Protein AF-A0A0F0GFX6-F1 (afdb_monomer_lite)

Sequence (90 aa):
RVRMSPAGSRDTVSLVLADESGQPVASVESLAIREVSEEQVRAARAGFVDSLFRVECTALPVPAASAGRWAVLGSDPIGTGAETFTGLAE

Radius of gyration: 28.3 Å; chains: 1; bounding box: 54×32×65 Å

Secondary structure (DSSP, 8-state):
-EEEEE-SSTTEEEEEEE-TTS-EEEEEEEEE-----HHHHHHHHTT---S------PPPP-PPPPP---EEES--TT---SEEETT---

Foldseek 3Di:
DKDWDAQPDPQWIKIFDADPVRHTDDIDNIDGDDDDDPVRVVVVCVPPDPPDDDDDDDDDDDDDDDDDADEDEADDPPPPVGHYHPPPPD

pLDDT: mean 86.93, std 10.74, range [52.16, 98.38]

Structure (mmCIF, N/CA/C/O backbone):
data_AF-A0A0F0GFX6-F1
#
_entry.id   AF-A0A0F0GFX6-F1
#
loop_
_atom_site.group_PDB
_atom_site.id
_atom_site.type_symbol
_atom_site.label_atom_id
_atom_site.label_alt_id
_atom_site.label_comp_id
_atom_site.label_asym_id
_atom_site.label_entity_id
_atom_site.label_seq_id
_atom_site.pdbx_PDB_ins_code
_atom_site.Cartn_x
_atom_site.Cartn_y
_atom_site.Cartn_z
_atom_site.occupancy
_atom_site.B_iso_or_equiv
_atom_site.auth_seq_id
_atom_site.auth_comp_id
_atom_site.auth_asym_id
_atom_site.auth_atom_id
_atom_site.pdbx_PDB_model_num
ATOM 1 N N . ARG A 1 1 ? -15.443 -2.558 -2.427 1.00 93.69 1 ARG A N 1
ATOM 2 C CA . ARG A 1 1 ? -16.115 -1.283 -2.038 1.00 93.69 1 ARG A CA 1
ATOM 3 C C . ARG A 1 1 ? -15.981 -1.082 -0.528 1.00 93.69 1 ARG A C 1
ATOM 5 O O . ARG A 1 1 ? -15.899 -2.080 0.175 1.00 93.69 1 ARG A O 1
ATOM 12 N N . VAL A 1 2 ? -15.957 0.157 -0.022 1.00 96.81 2 VAL A N 1
ATOM 13 C CA . VAL A 1 2 ? -15.854 0.439 1.427 1.00 96.81 2 VAL A CA 1
ATOM 14 C C . VAL A 1 2 ? -16.934 1.431 1.842 1.00 96.81 2 VAL A C 1
ATOM 16 O O . VAL A 1 2 ? -17.128 2.444 1.168 1.00 96.81 2 VAL A O 1
ATOM 19 N N . ARG A 1 3 ? -17.629 1.142 2.946 1.00 96.69 3 ARG A N 1
ATOM 20 C CA . ARG A 1 3 ?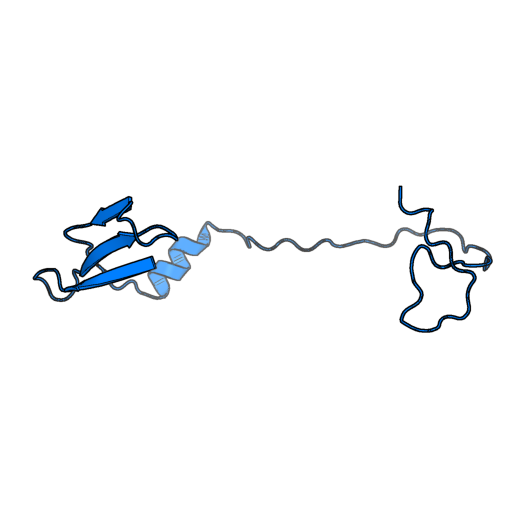 -18.524 2.088 3.625 1.00 96.69 3 ARG A CA 1
ATOM 21 C C . ARG A 1 3 ? -17.895 2.512 4.946 1.00 96.69 3 ARG A C 1
ATOM 23 O O . ARG A 1 3 ? -17.400 1.664 5.683 1.00 96.69 3 ARG A O 1
ATOM 30 N N . MET A 1 4 ? -17.957 3.810 5.226 1.00 96.81 4 MET A N 1
ATOM 31 C CA . MET A 1 4 ? -17.445 4.415 6.453 1.00 96.81 4 MET A CA 1
ATOM 32 C C . MET A 1 4 ? -18.572 5.103 7.224 1.00 96.81 4 MET A C 1
ATOM 34 O O . MET A 1 4 ? -19.448 5.723 6.616 1.00 96.81 4 MET A O 1
ATOM 38 N N . SER A 1 5 ? -18.526 5.022 8.551 1.00 96.50 5 SER A N 1
ATOM 39 C CA . SER A 1 5 ? -19.422 5.752 9.458 1.00 96.50 5 SER A CA 1
ATOM 40 C C . SER A 1 5 ? -18.681 6.187 10.727 1.00 96.50 5 SER A C 1
ATOM 42 O O . SER A 1 5 ? -17.723 5.521 11.111 1.00 96.50 5 SER A O 1
ATOM 44 N N . PRO A 1 6 ? -19.095 7.270 11.406 1.00 95.88 6 PRO A N 1
ATOM 45 C CA . PRO A 1 6 ? -18.514 7.655 12.697 1.00 95.88 6 PRO A CA 1
ATOM 46 C C . PRO A 1 6 ? -18.609 6.523 13.737 1.00 95.88 6 PRO A C 1
ATOM 48 O O . PRO A 1 6 ? -19.619 5.819 13.769 1.00 95.88 6 PRO A O 1
ATOM 51 N N . ALA A 1 7 ? -17.588 6.352 14.588 1.00 94.56 7 ALA A N 1
ATOM 52 C CA . ALA A 1 7 ? -17.525 5.295 15.615 1.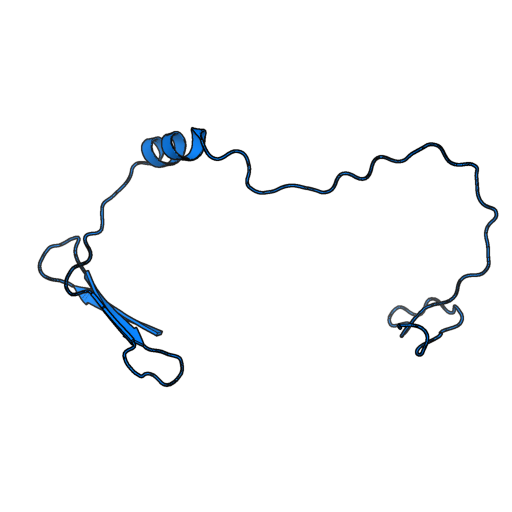00 94.56 7 ALA A CA 1
ATOM 53 C C . ALA A 1 7 ? -17.409 5.845 17.052 1.00 94.56 7 ALA A C 1
ATOM 55 O O . ALA A 1 7 ? -16.621 5.379 17.872 1.00 94.56 7 ALA A O 1
ATOM 56 N N . GLY A 1 8 ? -18.243 6.834 17.376 1.00 87.31 8 GLY A N 1
ATOM 57 C CA . GLY A 1 8 ? -18.420 7.345 18.739 1.00 87.31 8 GLY A CA 1
ATOM 58 C C . GLY A 1 8 ? -17.480 8.490 19.112 1.00 87.31 8 GLY A C 1
ATOM 59 O O . GLY A 1 8 ? -17.967 9.540 19.530 1.00 87.31 8 GLY A O 1
ATOM 60 N N . SER A 1 9 ? -16.162 8.340 18.946 1.00 87.19 9 SER A N 1
ATOM 61 C CA . SER A 1 9 ? -15.224 9.454 19.169 1.00 87.19 9 SER A CA 1
ATOM 62 C C . SER A 1 9 ? -14.979 10.251 17.884 1.00 87.19 9 SER A C 1
ATOM 64 O O . SER A 1 9 ? -15.201 9.759 16.779 1.00 87.19 9 SER A O 1
ATOM 66 N N . ARG A 1 10 ? -14.524 11.504 18.026 1.00 85.25 10 ARG A N 1
ATOM 67 C CA . ARG A 1 10 ? -14.335 12.430 16.894 1.00 85.25 10 ARG A CA 1
ATOM 68 C C . ARG A 1 10 ? -13.391 11.878 15.823 1.00 85.25 10 ARG A C 1
ATOM 70 O O . ARG A 1 10 ? -13.625 12.099 14.640 1.00 85.25 10 ARG A O 1
ATOM 77 N N . ASP A 1 11 ? -12.387 11.125 16.258 1.00 92.31 11 ASP A N 1
ATOM 78 C CA . ASP A 1 11 ? -11.306 10.645 15.401 1.00 92.31 11 ASP A CA 1
ATOM 79 C C . ASP A 1 11 ? -11.400 9.131 15.166 1.00 92.31 11 ASP A C 1
ATOM 81 O O . ASP A 1 11 ? -10.408 8.488 14.832 1.00 92.31 11 ASP A O 1
ATOM 85 N N . THR A 1 12 ? -12.579 8.530 15.364 1.00 95.94 12 THR A N 1
ATOM 86 C CA . THR A 1 12 ? -12.805 7.105 15.089 1.00 95.94 12 THR A CA 1
ATOM 87 C C . THR A 1 12 ? -13.893 6.875 14.054 1.00 95.94 12 THR A C 1
ATOM 89 O O . THR A 1 12 ? -14.932 7.541 14.021 1.00 95.94 12 THR A O 1
ATOM 92 N N . VAL A 1 13 ? -13.659 5.875 13.208 1.00 96.88 13 VAL A N 1
ATOM 93 C CA . VAL A 1 13 ? -14.595 5.443 12.168 1.00 96.88 13 VAL A CA 1
ATOM 94 C C . VAL A 1 13 ? -14.776 3.931 12.187 1.00 96.88 13 VAL A C 1
ATOM 96 O O . VAL A 1 13 ? -13.857 3.184 12.511 1.00 96.88 13 VAL A O 1
ATOM 99 N N . SER A 1 14 ? -15.966 3.483 11.811 1.00 97.25 14 SER A N 1
ATOM 100 C CA . SER A 1 14 ? -16.289 2.087 11.540 1.00 97.25 14 SER A CA 1
ATOM 101 C C . SER A 1 14 ? -16.212 1.840 10.038 1.00 97.25 14 SER A C 1
ATOM 103 O O . SER A 1 14 ? -16.558 2.716 9.236 1.00 97.25 14 SER A O 1
ATOM 105 N N . LEU A 1 15 ? -15.749 0.650 9.655 1.00 97.81 15 LEU A N 1
ATOM 106 C CA . LEU A 1 15 ? -15.575 0.246 8.263 1.00 97.81 15 LEU A CA 1
ATOM 107 C C . LEU A 1 15 ? -16.319 -1.054 7.980 1.00 97.81 15 LEU A C 1
ATOM 109 O O . LEU A 1 15 ? -16.225 -2.014 8.745 1.00 97.81 15 LEU A O 1
ATOM 113 N N . VAL A 1 16 ? -16.965 -1.114 6.820 1.00 98.12 16 VAL A N 1
ATOM 114 C CA . VAL A 1 16 ? -17.431 -2.367 6.216 1.00 98.12 16 VAL A CA 1
ATOM 115 C C . VAL A 1 16 ? -16.828 -2.476 4.822 1.00 98.12 16 VAL A C 1
ATOM 117 O O . VAL A 1 16 ? -17.023 -1.589 3.982 1.00 98.12 16 VAL A O 1
ATOM 120 N N . LEU A 1 17 ? -16.081 -3.553 4.588 1.00 98.19 17 LEU A N 1
ATOM 121 C CA . LEU A 1 17 ? -15.462 -3.871 3.308 1.00 98.19 17 LEU A CA 1
ATOM 122 C C . LEU A 1 17 ? -16.297 -4.926 2.598 1.00 98.19 17 LEU A C 1
ATOM 124 O O . LEU A 1 17 ? -16.656 -5.936 3.198 1.00 98.19 17 LEU A O 1
ATOM 128 N N . ALA A 1 18 ? -16.569 -4.697 1.319 1.00 98.38 18 ALA A N 1
ATOM 129 C CA . ALA A 1 18 ? -17.283 -5.629 0.462 1.00 98.38 18 ALA A CA 1
ATOM 130 C C . ALA A 1 18 ? -16.480 -5.949 -0.803 1.00 98.38 18 ALA A C 1
ATOM 132 O O . ALA A 1 18 ? -15.764 -5.074 -1.315 1.00 98.38 18 ALA A O 1
ATOM 133 N N . ASP A 1 19 ? -16.629 -7.171 -1.307 1.00 97.62 19 ASP A N 1
ATOM 134 C CA . ASP A 1 19 ? -16.050 -7.613 -2.577 1.00 97.62 19 ASP A CA 1
ATOM 135 C C . ASP A 1 19 ? -16.711 -6.934 -3.797 1.00 97.62 19 ASP A C 1
ATOM 137 O O . ASP A 1 19 ? -17.458 -5.953 -3.679 1.00 97.62 19 ASP A O 1
ATOM 141 N N . GLU A 1 20 ? -16.393 -7.420 -4.996 1.00 96.38 20 GLU A N 1
ATOM 142 C CA . GLU A 1 20 ? -16.929 -6.891 -6.255 1.00 96.38 20 GLU A CA 1
ATOM 143 C C . GLU A 1 20 ? -18.431 -7.156 -6.427 1.00 96.38 20 GLU A C 1
ATOM 145 O O . GLU A 1 20 ? -19.131 -6.336 -7.024 1.00 96.38 20 GLU A O 1
ATOM 150 N N . SER A 1 21 ? -18.936 -8.251 -5.850 1.00 96.62 21 SER A N 1
ATOM 151 C CA . SER A 1 21 ? -20.360 -8.605 -5.842 1.00 96.62 21 SER A CA 1
ATOM 152 C C . SER A 1 21 ? -21.165 -7.833 -4.787 1.00 96.62 21 SER A C 1
ATOM 154 O O . SER A 1 21 ? -22.395 -7.816 -4.830 1.00 96.62 21 SER A O 1
ATOM 156 N N . GLY A 1 22 ? -20.480 -7.153 -3.862 1.00 95.25 22 GLY A N 1
ATOM 157 C CA . GLY A 1 22 ? -21.081 -6.408 -2.758 1.00 95.25 22 GLY A CA 1
ATOM 158 C C . GLY A 1 22 ? -21.230 -7.215 -1.467 1.00 95.25 22 GLY A C 1
ATOM 159 O O . GLY A 1 22 ? -21.797 -6.690 -0.506 1.00 95.25 22 GLY A O 1
ATOM 160 N N . GLN A 1 23 ? -20.705 -8.443 -1.406 1.00 97.06 23 GLN A N 1
ATOM 161 C CA . GLN A 1 23 ? -20.734 -9.255 -0.191 1.00 97.06 23 GLN A CA 1
ATOM 162 C C . GLN A 1 23 ? -19.706 -8.741 0.826 1.00 97.06 23 GLN A C 1
ATOM 164 O O . GLN A 1 23 ? -18.555 -8.505 0.447 1.00 97.06 23 GLN A O 1
ATOM 169 N N . PRO A 1 24 ? -20.080 -8.544 2.107 1.00 96.50 24 PRO A N 1
ATOM 170 C CA . PRO A 1 24 ? -19.139 -8.136 3.141 1.00 96.50 24 PRO A CA 1
ATOM 171 C C . PRO A 1 24 ? -18.043 -9.183 3.340 1.00 96.50 24 PRO A C 1
ATOM 173 O O . PRO A 1 24 ? -18.327 -10.355 3.568 1.00 96.50 24 PRO A O 1
ATOM 176 N N . VAL A 1 25 ? -16.792 -8.740 3.300 1.00 98.00 25 VAL A N 1
ATOM 177 C CA . VAL A 1 25 ? -15.610 -9.595 3.479 1.00 98.00 25 VAL A CA 1
ATOM 178 C C . VAL A 1 25 ? -14.842 -9.279 4.758 1.00 98.00 25 VAL A C 1
ATOM 180 O O . VAL A 1 25 ? -14.120 -10.132 5.263 1.00 98.00 25 VAL A O 1
ATOM 183 N N . ALA A 1 26 ? -14.995 -8.069 5.302 1.00 97.88 26 ALA A N 1
ATOM 184 C CA . ALA A 1 26 ? -14.392 -7.679 6.571 1.00 97.88 26 ALA A CA 1
ATOM 185 C C . ALA A 1 26 ? -15.119 -6.481 7.192 1.00 97.88 26 ALA A C 1
ATOM 187 O O . ALA A 1 26 ? -15.718 -5.657 6.494 1.00 97.88 26 ALA A O 1
ATOM 188 N N . SER A 1 27 ? -15.016 -6.359 8.513 1.00 97.38 27 SER A N 1
ATOM 189 C CA . SER A 1 27 ? -15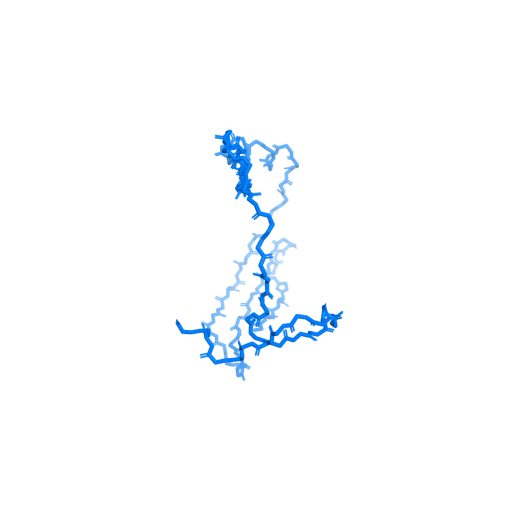.535 -5.225 9.274 1.00 97.38 27 SER A CA 1
ATOM 190 C C . SER A 1 27 ? -14.539 -4.767 10.330 1.00 97.38 27 SER A C 1
ATOM 192 O O . SER A 1 27 ? -13.879 -5.592 10.961 1.00 97.38 27 SER A O 1
ATOM 194 N N . VAL A 1 28 ? -14.485 -3.457 10.557 1.00 97.62 28 VAL A N 1
ATOM 195 C CA . VAL A 1 28 ? -13.735 -2.837 11.652 1.00 97.62 28 VAL A CA 1
ATOM 196 C C . VAL A 1 28 ? -14.707 -1.991 12.458 1.00 97.62 28 VAL A C 1
ATOM 198 O O . VAL A 1 28 ? -15.314 -1.066 11.921 1.00 97.62 28 VAL A O 1
ATOM 201 N N . GLU A 1 29 ? -14.863 -2.313 13.738 1.00 96.56 29 GLU A N 1
ATOM 202 C CA . GLU A 1 29 ? -15.794 -1.609 14.624 1.00 96.56 29 GLU A CA 1
ATOM 203 C C . GLU A 1 29 ? -15.295 -0.201 14.972 1.00 96.56 29 GLU A C 1
ATOM 205 O O . GLU A 1 29 ? -16.056 0.761 14.912 1.00 96.56 29 GLU A O 1
ATOM 210 N N . SER A 1 30 ? -14.002 -0.068 15.274 1.00 96.19 30 SER A N 1
ATOM 211 C CA . SER A 1 30 ? -13.382 1.214 15.592 1.00 96.19 30 SER A CA 1
ATOM 212 C C . SER A 1 30 ? -11.968 1.283 15.029 1.00 96.19 30 SER A C 1
ATOM 214 O O . SER A 1 30 ? -11.088 0.505 15.400 1.00 96.19 30 SER A O 1
ATOM 216 N N . LEU A 1 31 ? -11.761 2.223 14.113 1.00 95.75 31 LEU A N 1
ATOM 217 C CA . LEU A 1 31 ? -10.465 2.600 13.574 1.00 95.75 31 LEU A CA 1
ATOM 218 C C . LEU A 1 31 ? -10.141 4.014 14.051 1.00 95.75 31 LEU A C 1
ATOM 220 O O . LEU A 1 31 ? -10.785 4.968 13.618 1.00 95.75 31 LEU A O 1
ATOM 224 N N . ALA A 1 32 ? -9.143 4.141 14.924 1.00 94.88 32 ALA A N 1
ATOM 225 C CA . ALA A 1 32 ? -8.651 5.434 15.384 1.00 94.88 32 ALA A CA 1
ATOM 226 C C . ALA A 1 32 ? -7.730 6.073 14.337 1.00 94.88 32 ALA A C 1
ATOM 228 O O . ALA A 1 32 ? -6.723 5.488 13.933 1.00 94.88 32 ALA A O 1
ATOM 229 N N . ILE A 1 33 ? -8.067 7.293 13.932 1.00 90.94 33 ILE A N 1
ATOM 230 C CA . ILE A 1 33 ? -7.276 8.144 13.049 1.00 90.94 33 ILE A CA 1
ATOM 231 C C . ILE A 1 33 ? -6.488 9.111 13.929 1.00 90.94 33 ILE A C 1
ATOM 233 O O . ILE A 1 33 ? -7.014 9.678 14.882 1.00 90.94 33 ILE A O 1
ATOM 237 N N . ARG A 1 34 ? -5.201 9.285 13.633 1.00 90.31 34 ARG A N 1
ATOM 238 C CA . ARG A 1 34 ? -4.333 10.207 14.365 1.00 90.31 34 ARG A CA 1
ATOM 239 C C . ARG A 1 34 ? -3.634 11.130 13.392 1.00 90.31 34 ARG A C 1
ATOM 241 O O . ARG A 1 34 ? -3.092 10.668 12.391 1.00 90.31 34 ARG A O 1
ATOM 248 N N . GLU A 1 35 ? -3.622 12.416 13.718 1.00 87.38 35 GLU A N 1
ATOM 249 C CA . GLU A 1 35 ? -2.796 13.380 13.002 1.00 87.38 35 GLU A CA 1
ATOM 250 C C . GLU A 1 35 ? -1.314 13.065 13.221 1.00 87.38 35 GLU A C 1
ATOM 252 O O . GLU A 1 35 ? -0.889 12.666 14.310 1.00 87.38 35 GLU A O 1
ATOM 257 N N . VAL A 1 36 ? -0.536 13.237 12.157 1.00 88.50 36 VAL A N 1
ATOM 258 C CA . VAL A 1 36 ? 0.912 13.033 12.146 1.00 88.50 36 VAL A CA 1
ATOM 259 C C . VAL A 1 36 ? 1.532 14.284 11.540 1.00 88.50 36 VAL A C 1
ATOM 261 O O . VAL A 1 36 ? 1.050 14.770 10.515 1.00 88.50 36 VAL A O 1
ATOM 264 N N . SER A 1 37 ? 2.577 14.826 12.167 1.00 89.38 37 SER A N 1
ATOM 265 C CA . SER A 1 37 ? 3.243 16.022 11.649 1.00 89.38 37 SER A CA 1
ATOM 266 C C . SER A 1 37 ? 4.089 15.701 10.415 1.00 89.38 37 SER A C 1
ATOM 268 O O . SER A 1 37 ? 4.592 14.586 10.252 1.00 89.38 37 S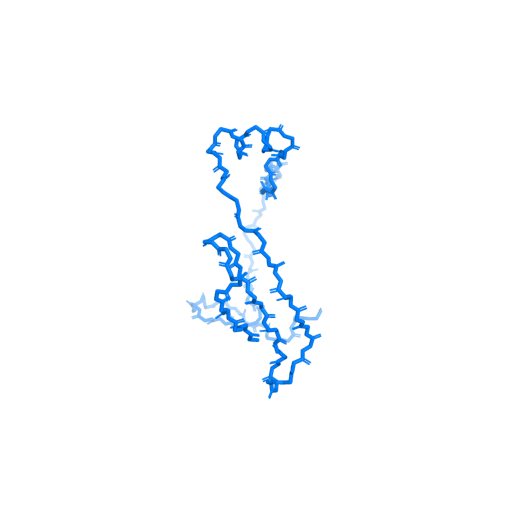ER A O 1
ATOM 270 N N . GLU A 1 38 ? 4.314 16.695 9.555 1.00 86.00 38 GLU A N 1
ATOM 271 C CA . GLU A 1 38 ? 5.214 16.538 8.404 1.00 86.00 38 GLU A CA 1
ATOM 272 C C . GLU A 1 38 ? 6.631 16.128 8.826 1.00 86.00 38 GLU A C 1
ATOM 274 O O . GLU A 1 38 ? 7.283 15.342 8.141 1.00 86.00 38 GLU A O 1
ATOM 279 N N . GLU A 1 39 ? 7.102 16.626 9.971 1.00 86.06 39 GLU A N 1
ATOM 280 C CA . GLU A 1 39 ? 8.409 16.282 10.529 1.00 86.06 39 GLU A CA 1
ATOM 281 C C . GLU A 1 39 ? 8.482 14.804 10.937 1.00 86.06 39 GLU A C 1
ATOM 283 O O . GLU A 1 39 ? 9.455 14.128 10.607 1.00 86.06 39 GLU A O 1
ATOM 288 N N . GLN A 1 40 ? 7.427 14.267 11.558 1.00 85.50 40 GLN A N 1
ATOM 289 C CA . GLN A 1 40 ? 7.323 12.841 11.890 1.00 85.50 40 GLN A CA 1
ATOM 290 C C . GLN A 1 40 ? 7.300 11.968 10.628 1.00 85.50 40 GLN A C 1
ATOM 292 O O . GLN A 1 40 ? 7.970 10.934 10.579 1.00 85.50 40 GLN A O 1
ATOM 297 N N . VAL A 1 41 ? 6.591 12.403 9.581 1.00 82.88 41 VAL A N 1
ATOM 298 C CA . VAL A 1 41 ? 6.575 11.714 8.280 1.00 82.88 41 VAL A CA 1
ATOM 299 C C . VAL A 1 41 ? 7.958 11.756 7.619 1.00 82.88 41 VAL A C 1
ATOM 301 O O . VAL A 1 41 ? 8.419 10.744 7.087 1.00 82.88 41 VAL A O 1
ATOM 304 N N . ARG A 1 42 ? 8.653 12.898 7.666 1.00 80.50 42 ARG A N 1
ATOM 305 C CA . ARG A 1 42 ? 10.000 13.060 7.097 1.00 80.50 42 ARG A CA 1
ATOM 306 C C . ARG A 1 42 ? 11.042 12.229 7.850 1.00 80.50 42 ARG A C 1
ATOM 308 O O . ARG A 1 42 ? 11.861 11.578 7.210 1.00 80.50 42 ARG A O 1
ATOM 315 N N . ALA A 1 43 ? 10.981 12.202 9.180 1.00 80.19 43 ALA A N 1
ATOM 316 C CA . ALA A 1 43 ? 11.864 11.391 10.014 1.00 80.19 43 ALA A CA 1
ATOM 317 C C . ALA A 1 43 ? 11.664 9.886 9.768 1.00 80.19 43 ALA A C 1
ATOM 319 O O . ALA A 1 43 ? 12.641 9.150 9.660 1.00 80.19 43 ALA A O 1
ATOM 320 N N . ALA A 1 44 ? 10.419 9.429 9.587 1.00 74.38 44 ALA A N 1
ATOM 321 C CA . ALA A 1 44 ? 10.132 8.038 9.226 1.00 74.38 44 ALA A CA 1
ATOM 322 C C . ALA A 1 44 ? 10.683 7.657 7.837 1.00 74.38 44 ALA A C 1
ATOM 324 O O . ALA A 1 44 ? 11.108 6.521 7.625 1.00 74.38 44 ALA A O 1
ATOM 325 N N . ARG A 1 45 ? 10.721 8.610 6.895 1.00 68.62 45 ARG A N 1
ATOM 326 C CA . ARG A 1 45 ? 11.317 8.417 5.562 1.00 68.62 45 ARG A CA 1
ATOM 327 C C . ARG A 1 45 ? 12.841 8.387 5.561 1.00 68.62 45 ARG A C 1
ATOM 329 O O . ARG A 1 45 ? 13.405 7.904 4.590 1.00 68.62 45 ARG A O 1
ATOM 336 N N . ALA A 1 46 ? 13.514 8.835 6.620 1.00 62.03 46 ALA A N 1
ATOM 337 C CA . ALA A 1 46 ? 14.978 8.848 6.670 1.00 62.03 46 ALA A CA 1
ATOM 338 C C . ALA A 1 46 ? 15.614 7.440 6.567 1.00 62.03 46 ALA A C 1
ATOM 340 O O . ALA A 1 46 ? 16.803 7.337 6.282 1.00 62.03 46 ALA A O 1
ATOM 341 N N . GLY A 1 47 ? 14.834 6.365 6.760 1.00 60.09 47 GLY A N 1
ATOM 342 C CA . GLY A 1 47 ? 15.247 4.975 6.514 1.00 60.09 47 GLY A CA 1
ATOM 343 C C . GLY A 1 47 ? 14.772 4.367 5.184 1.00 60.09 47 GLY A C 1
ATOM 344 O O . GLY A 1 47 ? 15.160 3.247 4.864 1.00 60.09 47 GLY A O 1
ATOM 345 N N . PHE A 1 48 ? 13.943 5.075 4.410 1.00 59.44 48 PHE A N 1
ATOM 346 C CA . PHE A 1 48 ? 13.474 4.654 3.087 1.00 59.44 48 PHE A CA 1
ATOM 347 C C . PHE A 1 48 ? 14.261 5.422 2.025 1.00 59.44 48 PHE A C 1
ATOM 349 O O . PHE A 1 48 ? 13.918 6.538 1.641 1.00 59.44 48 PHE A O 1
ATOM 356 N N . VAL A 1 49 ? 15.356 4.812 1.583 1.00 59.12 49 VAL A N 1
ATOM 357 C CA . VAL A 1 49 ? 16.103 5.247 0.401 1.00 59.12 49 VAL A CA 1
ATOM 358 C C . VAL A 1 49 ? 15.160 5.182 -0.805 1.00 59.12 49 VAL A C 1
ATOM 360 O O . VAL A 1 49 ? 14.366 4.246 -0.887 1.00 59.12 49 VAL A O 1
ATOM 363 N N . ASP A 1 50 ? 15.219 6.181 -1.689 1.00 61.34 50 ASP A N 1
ATOM 364 C CA . ASP A 1 50 ? 14.410 6.327 -2.906 1.00 61.34 50 ASP A CA 1
ATOM 365 C C . ASP A 1 50 ? 13.944 4.986 -3.507 1.00 61.34 50 ASP A C 1
ATOM 367 O O . ASP A 1 50 ? 14.707 4.275 -4.157 1.00 61.34 50 ASP A O 1
ATOM 371 N N . SER A 1 51 ? 12.661 4.645 -3.331 1.00 65.06 51 SER A N 1
ATOM 372 C CA . SER A 1 51 ? 12.077 3.406 -3.874 1.00 65.06 51 SER A CA 1
ATOM 373 C C . SER A 1 51 ? 11.957 3.403 -5.406 1.00 65.06 51 SER A C 1
ATOM 375 O O . SER A 1 51 ? 11.439 2.445 -5.981 1.00 65.06 51 SER A O 1
ATOM 377 N N . LEU A 1 52 ? 12.376 4.483 -6.075 1.00 74.88 52 LEU A N 1
ATOM 378 C CA . LEU A 1 52 ? 12.347 4.628 -7.524 1.00 74.88 52 LEU A CA 1
ATOM 379 C C . LEU A 1 52 ? 13.761 4.515 -8.084 1.00 74.88 52 LEU A C 1
ATOM 381 O O . LEU A 1 52 ? 14.558 5.447 -8.016 1.00 74.88 52 LEU A O 1
ATOM 385 N N . PHE A 1 53 ? 14.034 3.375 -8.705 1.00 76.69 53 PHE A N 1
ATOM 386 C CA . PHE A 1 53 ? 15.258 3.146 -9.457 1.00 76.69 53 PHE A CA 1
ATOM 387 C C . PHE A 1 53 ? 15.026 3.476 -10.934 1.00 76.69 53 PHE A C 1
ATOM 389 O O . PHE A 1 53 ? 13.967 3.176 -11.491 1.00 76.69 53 PHE A O 1
ATOM 396 N N . ARG A 1 54 ? 16.023 4.080 -11.585 1.00 80.94 54 ARG A N 1
ATOM 397 C CA . ARG A 1 54 ? 16.038 4.292 -13.037 1.00 80.94 54 ARG A CA 1
ATOM 398 C C . ARG A 1 54 ? 17.109 3.405 -13.657 1.00 80.94 54 ARG A C 1
ATOM 400 O O . ARG A 1 54 ? 18.204 3.287 -13.120 1.00 80.94 54 ARG A O 1
ATOM 407 N N . VAL A 1 55 ? 16.791 2.816 -14.806 1.00 89.31 55 VAL A N 1
ATOM 408 C CA . VAL A 1 55 ? 17.788 2.144 -15.639 1.00 89.31 55 VAL A CA 1
ATOM 409 C C . VAL A 1 55 ? 18.641 3.214 -16.314 1.00 89.31 55 VAL A C 1
ATOM 411 O O . VAL A 1 55 ? 18.134 4.002 -17.113 1.00 89.31 55 VAL A O 1
ATOM 414 N N . GLU A 1 56 ? 19.925 3.249 -15.974 1.00 89.75 56 GLU A N 1
ATOM 415 C CA . GLU A 1 56 ? 20.928 4.038 -16.682 1.00 89.75 56 GLU A CA 1
ATOM 416 C C . GLU A 1 56 ? 21.686 3.116 -17.643 1.00 89.75 56 GLU A C 1
ATOM 418 O O . GLU A 1 56 ? 22.379 2.191 -17.221 1.00 89.75 56 GLU A O 1
ATOM 423 N N . CYS A 1 57 ? 21.534 3.351 -18.947 1.00 89.62 57 CYS A N 1
ATOM 424 C CA . CYS A 1 57 ? 22.289 2.636 -19.971 1.00 89.62 57 CYS A CA 1
ATOM 425 C C . CYS A 1 57 ? 23.521 3.458 -20.353 1.00 89.62 57 CYS A C 1
ATOM 427 O O . CYS A 1 57 ? 23.419 4.423 -21.113 1.00 89.62 57 CYS A O 1
ATOM 429 N N . THR A 1 58 ? 24.690 3.075 -19.849 1.00 92.19 58 THR A N 1
ATOM 430 C CA . THR A 1 58 ? 25.959 3.690 -20.249 1.00 92.19 58 THR A CA 1
ATOM 431 C C . THR A 1 58 ? 26.383 3.174 -21.623 1.00 92.19 58 THR A C 1
ATOM 433 O O . THR A 1 58 ? 26.520 1.968 -21.830 1.00 92.19 58 THR A O 1
ATOM 436 N N . ALA A 1 59 ? 26.615 4.085 -22.570 1.00 89.44 59 ALA A N 1
ATOM 437 C CA . ALA A 1 59 ? 27.135 3.721 -23.882 1.00 89.44 59 ALA A CA 1
ATOM 438 C C . ALA A 1 59 ? 28.584 3.225 -23.763 1.00 89.44 59 ALA A C 1
ATOM 440 O O . ALA A 1 59 ? 29.451 3.925 -23.238 1.00 89.44 59 ALA A O 1
ATOM 441 N N . LEU A 1 60 ? 28.849 2.029 -24.283 1.00 91.31 60 LEU A N 1
ATOM 442 C CA . LEU A 1 60 ? 30.206 1.520 -24.452 1.00 91.31 60 LEU A CA 1
ATOM 443 C C . LEU A 1 60 ? 30.730 1.904 -25.842 1.00 91.31 60 LEU A C 1
ATOM 445 O O . LEU A 1 60 ? 29.954 1.912 -26.801 1.00 91.31 60 LEU A O 1
ATOM 449 N N . PRO A 1 61 ? 32.032 2.208 -25.983 1.00 88.69 61 PRO A N 1
ATOM 450 C CA . PRO A 1 61 ? 32.620 2.465 -27.288 1.00 88.69 61 PRO A CA 1
ATOM 451 C C . PRO A 1 61 ? 32.518 1.203 -28.152 1.00 88.69 61 PRO A C 1
ATOM 453 O O . PRO A 1 61 ? 33.106 0.169 -27.838 1.00 88.69 61 PRO A O 1
ATOM 456 N N . VAL A 1 62 ? 31.770 1.303 -29.248 1.00 85.81 62 VAL A N 1
ATOM 457 C CA . VAL A 1 62 ? 31.615 0.244 -30.249 1.00 85.81 62 VAL A CA 1
ATOM 458 C C . VAL A 1 62 ? 32.063 0.755 -31.621 1.00 85.81 62 VAL A C 1
ATOM 460 O O . VAL A 1 62 ? 31.876 1.939 -31.916 1.00 85.81 62 VAL A O 1
ATOM 463 N N . PRO A 1 63 ? 32.668 -0.096 -32.472 1.00 87.25 63 PRO A N 1
ATOM 464 C CA . PRO A 1 63 ? 32.989 0.274 -33.846 1.00 87.25 63 PRO A CA 1
ATOM 465 C C . PRO A 1 63 ? 31.742 0.728 -34.612 1.00 87.25 63 PRO A C 1
ATOM 467 O O . PRO A 1 63 ? 30.649 0.204 -34.400 1.00 87.25 63 PRO A O 1
ATOM 470 N N . ALA A 1 64 ? 31.910 1.680 -35.532 1.00 82.69 64 ALA A N 1
ATOM 471 C CA . ALA A 1 64 ? 30.817 2.133 -36.382 1.00 82.69 64 ALA A CA 1
ATOM 472 C C . ALA A 1 64 ? 30.300 0.975 -37.251 1.00 82.69 64 ALA A C 1
ATOM 474 O O . ALA A 1 64 ? 31.061 0.363 -38.003 1.00 82.69 64 ALA A O 1
ATOM 475 N N . ALA A 1 65 ? 29.002 0.689 -37.158 1.00 79.81 65 ALA A N 1
ATOM 476 C CA . ALA A 1 65 ? 28.340 -0.250 -38.052 1.00 79.81 65 ALA A CA 1
ATOM 477 C C . ALA A 1 65 ? 28.025 0.429 -39.393 1.00 79.81 65 ALA A C 1
ATOM 479 O O . ALA A 1 65 ? 27.622 1.593 -39.439 1.00 79.81 65 ALA A O 1
ATOM 480 N N . SER A 1 66 ? 28.171 -0.307 -40.495 1.00 79.75 66 SER A N 1
ATOM 481 C CA . SER A 1 66 ? 27.649 0.122 -41.794 1.00 79.75 66 SER A CA 1
ATOM 482 C C . SER A 1 66 ? 26.121 0.159 -41.759 1.00 79.75 66 SER A C 1
ATOM 484 O O . SER A 1 66 ? 25.501 -0.758 -41.218 1.00 79.75 66 SER A O 1
ATOM 486 N N . ALA A 1 67 ? 25.506 1.168 -42.380 1.00 79.25 67 ALA A N 1
ATOM 487 C CA . ALA A 1 67 ? 24.054 1.223 -42.520 1.00 79.25 67 ALA A CA 1
ATOM 488 C C . ALA A 1 67 ? 23.539 -0.017 -43.280 1.00 79.25 67 ALA A C 1
ATOM 490 O O . ALA A 1 67 ? 23.907 -0.246 -44.433 1.00 79.25 67 ALA A O 1
ATOM 491 N N . GLY A 1 68 ? 22.719 -0.830 -42.611 1.00 81.44 68 GLY A N 1
ATOM 492 C CA . GLY A 1 68 ? 22.047 -1.993 -43.191 1.00 81.44 68 GLY A CA 1
ATOM 493 C C . GL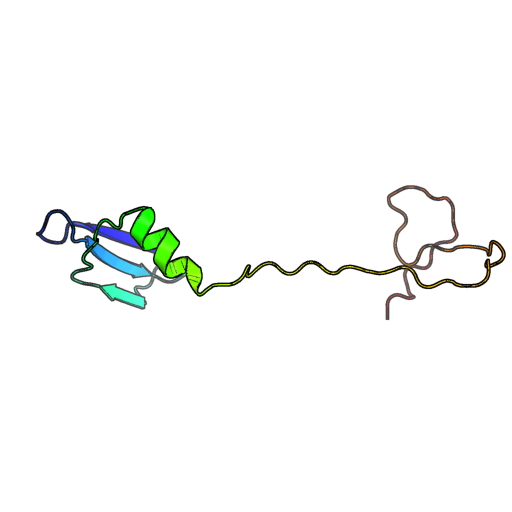Y A 1 68 ? 20.651 -1.662 -43.723 1.00 81.44 68 GLY A C 1
ATOM 494 O O . GLY A 1 68 ? 20.149 -0.551 -43.551 1.00 81.44 68 GLY A O 1
ATOM 495 N N . ARG A 1 69 ? 20.004 -2.649 -44.355 1.00 85.19 69 ARG A N 1
ATOM 496 C CA . ARG A 1 69 ? 18.561 -2.589 -44.641 1.00 85.19 69 ARG A CA 1
ATOM 497 C C . ARG A 1 69 ? 17.778 -2.905 -43.369 1.00 85.19 69 ARG A C 1
ATOM 499 O O . ARG A 1 69 ? 18.187 -3.777 -42.607 1.00 85.19 69 ARG A O 1
ATOM 506 N N . TRP A 1 70 ? 16.659 -2.216 -43.179 1.00 86.94 70 TRP A N 1
ATOM 507 C CA . TRP A 1 70 ? 15.776 -2.379 -42.026 1.00 86.94 70 TRP A CA 1
ATOM 508 C C . TRP A 1 70 ? 14.422 -2.929 -42.469 1.00 86.94 70 TRP A C 1
ATOM 510 O O . TRP A 1 70 ? 13.986 -2.674 -43.592 1.00 86.94 70 TRP A O 1
ATOM 520 N N . ALA A 1 71 ? 13.770 -3.657 -41.567 1.00 91.69 71 ALA A N 1
ATOM 521 C CA . ALA A 1 71 ? 12.409 -4.148 -41.715 1.00 91.69 71 ALA A CA 1
ATOM 522 C C . ALA A 1 71 ? 11.643 -3.934 -40.402 1.00 91.69 71 ALA A C 1
ATOM 524 O O . ALA A 1 71 ? 12.240 -3.931 -39.323 1.00 91.69 71 ALA A O 1
ATOM 525 N N . VAL A 1 72 ? 10.331 -3.745 -40.495 1.00 91.94 72 VAL A N 1
ATOM 526 C CA . VAL A 1 72 ? 9.421 -3.616 -39.356 1.00 91.94 72 VAL A CA 1
ATOM 527 C C . VAL A 1 72 ? 8.944 -5.006 -38.955 1.00 91.94 72 VAL A C 1
ATOM 529 O O . VAL A 1 72 ? 8.369 -5.733 -39.762 1.00 91.94 72 VAL A O 1
ATOM 532 N N . LEU A 1 73 ? 9.157 -5.377 -37.695 1.00 92.00 73 LEU A N 1
ATOM 533 C CA . LEU A 1 73 ? 8.532 -6.558 -37.108 1.00 92.00 73 LEU A CA 1
ATOM 534 C C . LEU A 1 73 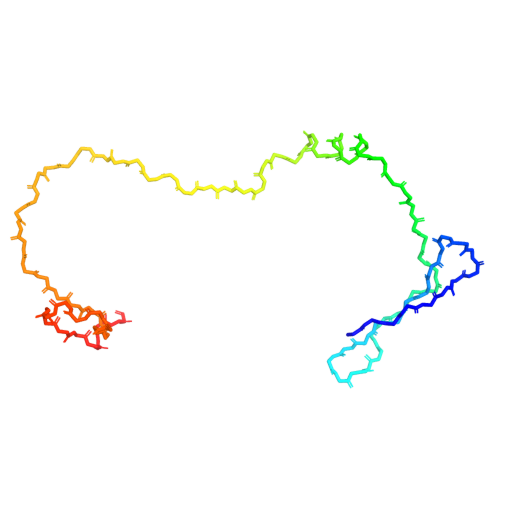? 7.175 -6.143 -36.531 1.00 92.00 73 LEU A C 1
ATOM 536 O O . LEU A 1 73 ? 7.111 -5.258 -35.679 1.00 92.00 73 LEU A O 1
ATOM 540 N N . GLY A 1 74 ? 6.094 -6.760 -37.002 1.00 88.56 74 GLY A N 1
ATOM 541 C CA . GLY A 1 74 ? 4.728 -6.345 -36.676 1.00 88.56 74 GLY A CA 1
ATOM 542 C C . GLY A 1 74 ? 4.144 -5.328 -37.662 1.00 88.56 74 GLY A C 1
ATOM 543 O O . GLY A 1 74 ? 4.525 -5.280 -38.831 1.00 88.56 74 GLY A O 1
ATOM 544 N N . SER A 1 75 ? 3.149 -4.564 -37.209 1.00 89.62 75 SER A N 1
ATOM 545 C CA . SER A 1 75 ? 2.480 -3.548 -38.027 1.00 89.62 75 SER A CA 1
ATOM 546 C C . SER A 1 75 ? 3.292 -2.252 -38.102 1.00 89.62 75 SER A C 1
ATOM 548 O O . SER A 1 75 ? 4.025 -1.915 -37.175 1.00 89.62 75 SER A O 1
ATOM 550 N N . ASP A 1 76 ? 3.126 -1.504 -39.198 1.00 91.12 76 ASP A N 1
ATOM 551 C CA . ASP A 1 76 ? 3.734 -0.182 -39.399 1.00 91.12 76 ASP A CA 1
ATOM 552 C C . ASP A 1 76 ? 2.682 0.937 -39.260 1.00 91.12 76 ASP A C 1
ATOM 554 O O . ASP A 1 76 ? 2.166 1.443 -40.260 1.00 91.12 76 ASP A O 1
ATOM 558 N N . PRO A 1 77 ? 2.310 1.328 -38.028 1.00 88.56 77 PRO A N 1
ATOM 559 C CA . PRO A 1 77 ? 1.298 2.358 -37.803 1.00 88.56 77 PRO A CA 1
ATOM 560 C C . PRO A 1 77 ? 1.787 3.774 -38.136 1.00 88.56 77 PRO A C 1
ATOM 562 O O . PRO A 1 77 ? 0.974 4.695 -38.171 1.00 88.56 77 PRO A O 1
ATOM 565 N N . ILE A 1 78 ? 3.094 3.963 -38.345 1.00 89.12 78 ILE A N 1
ATOM 566 C CA . ILE A 1 78 ? 3.711 5.278 -38.569 1.00 89.12 78 ILE A CA 1
ATOM 567 C C . ILE A 1 78 ? 4.191 5.484 -40.013 1.00 89.12 78 ILE A C 1
ATOM 569 O O . ILE A 1 78 ? 4.653 6.575 -40.340 1.00 89.12 78 ILE A O 1
ATOM 573 N N . GLY A 1 79 ? 4.049 4.481 -40.884 1.00 89.81 79 GLY A N 1
ATOM 574 C CA . GLY A 1 79 ? 4.295 4.598 -42.322 1.00 89.81 79 GLY A CA 1
ATOM 575 C C . GLY A 1 79 ? 5.769 4.771 -42.684 1.00 89.81 79 GLY A C 1
ATOM 576 O O . GLY A 1 79 ? 6.105 5.608 -43.520 1.00 89.81 79 GLY A O 1
ATOM 577 N N . THR A 1 80 ? 6.653 3.989 -42.066 1.00 88.75 80 THR A N 1
ATOM 578 C CA . THR A 1 80 ? 8.098 3.986 -42.354 1.00 88.75 80 THR A CA 1
ATOM 579 C C . THR A 1 80 ? 8.445 3.597 -43.796 1.00 88.75 80 THR A C 1
ATOM 581 O O . THR A 1 80 ? 9.514 3.963 -44.283 1.00 88.75 80 THR A O 1
ATOM 584 N N . GLY A 1 81 ? 7.570 2.844 -44.476 1.00 87.81 81 GLY A N 1
ATOM 585 C CA . GLY A 1 81 ? 7.800 2.349 -45.840 1.00 87.81 81 GLY A CA 1
ATOM 586 C C . GLY A 1 81 ? 8.831 1.217 -45.935 1.00 87.81 81 GLY A C 1
ATOM 587 O O . GLY A 1 81 ? 9.189 0.809 -47.040 1.00 87.81 81 GLY A O 1
ATOM 588 N N . ALA A 1 82 ? 9.313 0.710 -44.797 1.00 89.38 82 ALA A N 1
ATOM 589 C CA . ALA A 1 82 ? 10.158 -0.474 -44.734 1.00 89.38 82 ALA A CA 1
ATOM 590 C C . ALA A 1 82 ? 9.325 -1.761 -44.895 1.00 89.38 82 ALA A C 1
ATOM 592 O O . ALA A 1 82 ? 8.113 -1.776 -44.682 1.00 89.38 82 ALA A O 1
ATOM 593 N N . GLU A 1 83 ? 9.981 -2.858 -45.278 1.00 91.38 83 GLU A N 1
ATOM 594 C CA . GLU A 1 83 ? 9.340 -4.173 -45.388 1.00 91.38 83 GLU A CA 1
ATOM 595 C C . GLU A 1 83 ? 8.771 -4.609 -44.029 1.00 91.38 83 GLU A C 1
ATOM 597 O O . GLU A 1 83 ? 9.436 -4.438 -43.009 1.00 91.38 83 GLU A O 1
ATOM 602 N N . THR A 1 84 ? 7.550 -5.152 -43.997 1.00 91.50 84 THR A N 1
ATOM 603 C CA . THR A 1 84 ? 6.859 -5.540 -42.753 1.00 91.50 84 THR A CA 1
ATOM 604 C C . THR A 1 84 ? 6.763 -7.056 -42.619 1.00 91.50 84 THR A C 1
ATOM 606 O O . THR A 1 84 ? 6.368 -7.754 -43.552 1.00 91.50 84 THR A O 1
ATOM 609 N N . PHE A 1 85 ? 7.076 -7.571 -41.431 1.00 88.31 85 PHE A N 1
ATOM 610 C CA . PHE A 1 85 ? 6.989 -8.989 -41.091 1.00 88.31 85 PHE A CA 1
ATOM 611 C C . PHE A 1 85 ? 6.140 -9.172 -39.834 1.00 88.31 85 PHE A C 1
ATOM 613 O O . PHE A 1 85 ? 6.615 -9.051 -38.706 1.00 88.31 85 PHE A O 1
ATOM 620 N N . THR A 1 86 ? 4.861 -9.487 -40.018 1.00 84.38 86 THR A N 1
ATOM 621 C CA . THR A 1 86 ? 3.887 -9.602 -38.919 1.00 84.38 86 THR A CA 1
ATOM 622 C C . THR A 1 86 ? 3.935 -10.941 -38.177 1.00 84.38 86 THR A C 1
ATOM 624 O O . THR A 1 86 ? 3.276 -11.082 -37.154 1.00 84.38 86 THR A O 1
ATOM 627 N N . GLY A 1 87 ? 4.690 -11.922 -38.684 1.00 80.00 87 GLY A N 1
ATOM 628 C CA . GLY A 1 87 ? 4.738 -13.297 -38.164 1.00 80.00 87 GLY A CA 1
ATOM 629 C C . GLY A 1 87 ? 6.031 -13.696 -37.443 1.00 80.00 87 GLY A C 1
ATOM 630 O O . GLY A 1 87 ? 6.218 -14.876 -37.193 1.00 80.00 87 GLY A O 1
ATOM 631 N N . LEU A 1 88 ? 6.937 -12.754 -37.154 1.00 68.69 88 LEU A N 1
ATOM 632 C CA . LEU A 1 88 ? 8.258 -13.017 -36.547 1.00 68.69 88 LEU A CA 1
ATOM 633 C C . LEU A 1 88 ? 8.327 -12.703 -35.038 1.00 68.69 88 LEU A C 1
ATOM 635 O O . LEU A 1 88 ? 9.414 -12.622 -34.480 1.00 68.69 88 LEU A O 1
ATOM 639 N N . ALA A 1 89 ? 7.188 -12.480 -34.381 1.00 61.12 89 ALA A N 1
ATOM 640 C CA . ALA A 1 89 ? 7.124 -12.096 -32.968 1.00 61.12 89 ALA A CA 1
ATOM 641 C C . ALA A 1 89 ? 7.091 -13.292 -31.985 1.00 61.12 89 ALA A C 1
ATOM 643 O O . ALA A 1 89 ? 6.535 -13.147 -30.897 1.00 61.12 89 ALA A O 1
ATOM 644 N N . GLU A 1 90 ? 7.665 -14.444 -32.354 1.00 52.16 90 GLU A N 1
ATOM 645 C CA . GLU A 1 90 ? 7.856 -15.604 -31.457 1.00 52.16 90 GLU A CA 1
ATOM 646 C C . GLU A 1 90 ? 9.319 -15.767 -31.030 1.00 52.16 90 GLU A C 1
ATOM 648 O O . GLU A 1 90 ? 10.209 -15.715 -31.912 1.00 52.16 90 GLU A O 1
#